Protein AF-A0A6G3WVH1-F1 (afdb_monomer)

Mean predicted aligned error: 8.0 Å

Nearest PDB structures (foldseek):
  4i0x-assembly3_E  TM=9.164E-01  e=1.179E+00  Mycobacteroides abscessus ATCC 19977
  4i0x-assembly1_A  TM=9.128E-01  e=1.333E+00  Mycobacteroides abscessus ATCC 19977
  2vrz-assembly1_B  TM=8.772E-01  e=2.052E+00  Staphylococcus aureus
  7f6j-assembly1_C  TM=8.137E-01  e=3.159E+00  Homo sapiens

Solvent-accessible surface area (backbone atoms only — not comparable to full-atom values): 5381 Å² total; per-residue (Å²): 110,68,69,58,53,51,51,51,49,52,54,51,51,53,53,52,49,54,50,20,52,51,32,36,53,51,15,56,51,46,45,54,52,43,54,51,52,51,57,53,48,54,55,56,54,74,76,54,83,51,69,71,58,47,54,53,52,53,55,51,51,55,49,46,56,50,49,48,51,52,22,48,50,28,21,39,73,32,73,72,36,94,66,82,74,78,90,65,85,78,80,83,73,84,128

pLDDT: mean 89.37, std 11.53, range [51.28, 97.88]

Foldseek 3Di:
DVVVVVVVVVVVVVVLLVLLVVLLVVLVVLLVVLVVVVVVLVVVLVPDPDPVVNVVSVVVVVVSVVSNVSSLVSCVSSVNHPPPDPPDDDPPDDD

Secondary structure (DSSP, 8-state):
-HHHHHHHHHHHHHHHHHHHHHHHHHHHHHHHHHHHHHHHHHHHHHT---HHHHHHHHHHHHHHHHHHHHHHHHHHHTT-S------SPPP----

Structure (mmCIF, N/CA/C/O backbone):
data_AF-A0A6G3WVH1-F1
#
_entry.id   AF-A0A6G3WVH1-F1
#
loop_
_atom_site.group_PDB
_atom_site.id
_atom_site.type_symbol
_atom_site.label_atom_id
_atom_site.label_alt_id
_atom_site.label_comp_id
_atom_site.label_asym_id
_atom_site.label_entity_id
_atom_site.label_seq_id
_atom_site.pdbx_PDB_ins_code
_atom_site.Cartn_x
_atom_site.Cartn_y
_atom_site.Cartn_z
_atom_site.occupancy
_atom_site.B_iso_or_equiv
_atom_site.auth_seq_id
_atom_site.auth_comp_id
_atom_site.auth_asym_id
_atom_site.auth_atom_id
_atom_site.pdbx_PDB_model_num
ATOM 1 N N . VAL A 1 1 ? 25.581 7.978 -36.751 1.00 65.75 1 VAL A N 1
ATOM 2 C CA . VAL A 1 1 ? 24.581 8.664 -35.893 1.00 65.75 1 VAL A CA 1
ATOM 3 C C . VAL A 1 1 ? 23.358 7.804 -35.569 1.00 65.75 1 VAL A C 1
ATOM 5 O O . VAL A 1 1 ? 23.092 7.633 -34.391 1.00 65.75 1 VAL A O 1
ATOM 8 N N . HIS A 1 2 ? 22.668 7.179 -36.535 1.00 76.44 2 HIS A N 1
ATOM 9 C CA . HIS A 1 2 ? 21.497 6.325 -36.238 1.00 76.44 2 HIS A CA 1
ATOM 10 C C . HIS A 1 2 ? 21.794 5.098 -35.360 1.00 76.44 2 HIS A C 1
ATOM 12 O O . HIS A 1 2 ? 21.033 4.816 -34.445 1.00 76.44 2 HIS A O 1
ATOM 18 N N . HIS A 1 3 ? 22.917 4.406 -35.578 1.00 83.56 3 HIS A N 1
ATOM 19 C CA . HIS A 1 3 ? 23.284 3.248 -34.753 1.00 83.56 3 HIS A CA 1
ATOM 20 C C . HIS A 1 3 ? 23.511 3.628 -33.279 1.00 83.56 3 HIS A C 1
ATOM 22 O O . HIS A 1 3 ? 23.137 2.881 -32.377 1.00 83.56 3 HIS A O 1
ATOM 28 N N . GLU A 1 4 ? 24.069 4.815 -33.039 1.00 89.94 4 GLU A N 1
ATOM 29 C CA . GLU A 1 4 ? 24.308 5.322 -31.690 1.00 89.94 4 GLU A CA 1
ATOM 30 C C . GLU A 1 4 ? 22.999 5.743 -31.013 1.00 89.94 4 GLU A C 1
ATOM 32 O O . GLU A 1 4 ? 22.777 5.419 -29.851 1.00 89.94 4 GLU A O 1
ATOM 37 N N . ALA A 1 5 ? 22.080 6.362 -31.765 1.00 88.50 5 ALA A N 1
ATOM 38 C CA . ALA A 1 5 ? 20.732 6.661 -31.285 1.00 88.50 5 ALA A CA 1
ATOM 39 C C . ALA A 1 5 ? 19.953 5.385 -30.910 1.00 88.50 5 ALA A C 1
ATOM 41 O O . ALA A 1 5 ? 19.310 5.349 -29.865 1.00 88.50 5 ALA A O 1
ATOM 42 N N . VAL A 1 6 ? 20.058 4.316 -31.710 1.00 90.56 6 VAL A N 1
ATOM 43 C CA . VAL A 1 6 ? 19.441 3.010 -31.410 1.00 90.56 6 VAL A CA 1
ATOM 44 C C . VAL A 1 6 ? 20.073 2.364 -30.175 1.00 90.56 6 VAL A C 1
ATOM 46 O O . VAL A 1 6 ? 19.356 1.858 -29.316 1.00 90.56 6 VA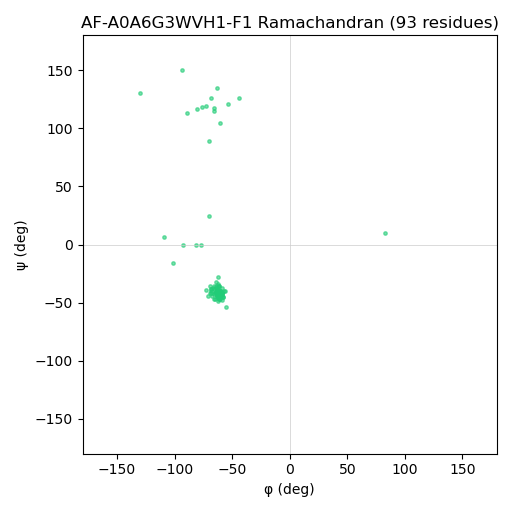L A O 1
ATOM 49 N N . ARG A 1 7 ? 21.404 2.414 -30.042 1.00 92.00 7 ARG A N 1
ATOM 50 C CA . ARG A 1 7 ? 22.121 1.881 -28.873 1.00 92.00 7 ARG A CA 1
ATOM 51 C C . ARG A 1 7 ? 21.701 2.595 -27.585 1.00 92.00 7 ARG A C 1
ATOM 53 O O . ARG A 1 7 ? 21.415 1.935 -26.591 1.00 92.00 7 ARG A O 1
ATOM 60 N N . LEU A 1 8 ? 21.633 3.926 -27.616 1.00 91.75 8 LEU A N 1
ATOM 61 C CA . LEU A 1 8 ? 21.178 4.747 -26.491 1.00 91.75 8 LEU A CA 1
ATOM 62 C C . LEU A 1 8 ? 19.712 4.468 -26.142 1.00 91.75 8 LEU A C 1
ATOM 64 O O . LEU A 1 8 ? 19.388 4.297 -24.970 1.00 91.75 8 LEU A O 1
ATOM 68 N N . ALA A 1 9 ? 18.836 4.361 -27.145 1.00 88.06 9 ALA A N 1
ATOM 69 C CA . ALA A 1 9 ? 17.434 4.009 -26.935 1.00 88.06 9 ALA A CA 1
ATOM 70 C C . ALA A 1 9 ? 17.278 2.618 -26.298 1.00 88.06 9 ALA A C 1
ATOM 72 O O . ALA A 1 9 ? 16.483 2.460 -25.376 1.00 88.06 9 ALA A O 1
ATOM 73 N N . ALA A 1 10 ? 18.070 1.630 -26.726 1.00 89.75 10 ALA A N 1
ATOM 74 C CA . ALA A 1 10 ? 18.072 0.293 -26.135 1.00 89.75 10 ALA A CA 1
ATOM 75 C C . ALA A 1 10 ? 18.554 0.302 -24.673 1.00 89.75 10 ALA A C 1
ATOM 77 O O . ALA A 1 10 ? 17.949 -0.342 -23.819 1.00 89.75 10 ALA A O 1
ATOM 78 N N . GLN A 1 11 ? 19.602 1.071 -24.358 1.00 90.69 11 GLN A N 1
ATOM 79 C CA . GLN A 1 11 ? 20.074 1.237 -22.978 1.00 90.69 11 GLN A CA 1
ATOM 80 C C . GLN A 1 11 ? 19.018 1.907 -22.093 1.00 90.69 11 GLN A C 1
ATOM 82 O O . GLN A 1 11 ? 18.769 1.453 -20.980 1.00 90.69 11 GLN A O 1
ATOM 87 N N . GLN A 1 12 ? 18.359 2.947 -22.604 1.00 90.38 12 GLN A N 1
ATOM 88 C CA . GLN A 1 12 ? 17.280 3.630 -21.900 1.00 90.38 12 GLN A CA 1
ATOM 89 C C . GLN A 1 12 ? 16.087 2.692 -21.666 1.00 90.38 12 GLN A C 1
ATOM 91 O O . GLN A 1 12 ? 15.554 2.654 -20.560 1.00 90.38 12 GLN A O 1
ATOM 96 N N . ALA A 1 13 ? 15.698 1.896 -22.667 1.00 89.88 13 ALA A N 1
ATOM 97 C CA . ALA A 1 13 ? 14.628 0.908 -22.538 1.00 89.88 13 ALA A CA 1
ATOM 98 C C . ALA A 1 13 ? 14.924 -0.122 -21.436 1.00 89.88 13 ALA A C 1
ATOM 100 O O . ALA A 1 13 ? 14.049 -0.404 -20.622 1.00 89.88 13 ALA A O 1
ATOM 101 N N . HIS A 1 14 ? 16.165 -0.608 -21.353 1.00 91.88 14 HIS A N 1
ATOM 102 C CA . HIS A 1 14 ? 16.575 -1.541 -20.304 1.00 91.88 14 HIS A CA 1
ATOM 103 C C . HIS A 1 14 ? 16.460 -0.935 -18.895 1.00 91.88 14 HIS A C 1
ATOM 105 O O . HIS A 1 14 ? 15.976 -1.586 -17.973 1.00 91.88 14 HIS A O 1
ATOM 111 N N . VAL A 1 15 ? 16.841 0.334 -18.721 1.00 93.19 15 VAL A N 1
ATOM 112 C CA . VAL A 1 15 ? 16.687 1.033 -17.432 1.00 93.19 15 VAL A CA 1
ATOM 113 C C . VAL A 1 15 ? 15.209 1.208 -17.061 1.00 93.19 15 VAL A C 1
ATOM 115 O O . VAL A 1 15 ? 14.841 1.022 -15.900 1.00 93.19 15 VAL A O 1
ATOM 118 N N . HIS A 1 16 ? 14.346 1.537 -18.029 1.00 90.69 16 HIS A N 1
ATOM 119 C CA . HIS A 1 16 ? 12.897 1.631 -17.797 1.00 90.69 16 HIS A CA 1
ATOM 120 C C . HIS A 1 16 ? 12.283 0.288 -17.402 1.00 90.69 16 HIS A C 1
ATOM 122 O O .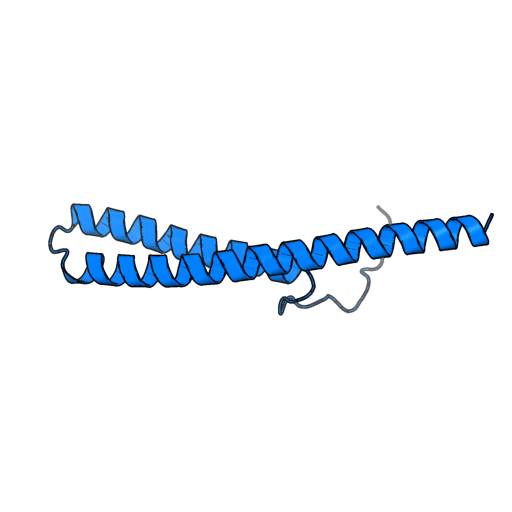 HIS A 1 16 ? 11.434 0.253 -16.514 1.00 90.69 16 HIS A O 1
ATOM 128 N N . GLU A 1 17 ? 12.732 -0.808 -18.009 1.00 92.25 17 GLU A N 1
ATOM 129 C CA . GLU A 1 17 ? 12.301 -2.164 -17.659 1.00 92.25 17 GLU A CA 1
ATOM 130 C C . GLU A 1 17 ? 12.677 -2.515 -16.213 1.00 92.25 17 GLU A C 1
ATOM 132 O O . GLU A 1 17 ? 11.816 -2.902 -15.422 1.00 92.25 17 GLU A O 1
ATOM 137 N N . GLN A 1 18 ? 13.930 -2.268 -15.820 1.00 95.12 18 GLN A N 1
ATOM 138 C CA . GLN A 1 18 ? 14.382 -2.482 -14.441 1.00 95.12 18 GLN A CA 1
ATOM 139 C C . GLN A 1 18 ? 13.576 -1.643 -13.440 1.00 95.12 18 GLN A C 1
ATOM 141 O O . GLN A 1 18 ? 13.161 -2.137 -12.387 1.00 95.12 18 GLN A O 1
ATOM 146 N N . LEU A 1 19 ? 13.304 -0.374 -13.760 1.00 95.19 19 LEU A N 1
ATOM 147 C CA . LEU A 1 19 ? 12.462 0.475 -12.920 1.00 95.19 19 LEU A CA 1
ATOM 148 C C . LEU A 1 19 ? 11.041 -0.098 -12.802 1.00 95.19 19 LEU A C 1
ATOM 150 O O . LEU A 1 19 ? 10.521 -0.195 -11.689 1.00 95.19 19 LEU A O 1
ATOM 154 N N . ALA A 1 20 ? 10.434 -0.527 -13.908 1.00 93.62 20 ALA A N 1
ATOM 155 C CA . ALA A 1 20 ? 9.105 -1.131 -13.909 1.00 93.62 20 ALA A CA 1
ATOM 156 C C . ALA A 1 20 ? 9.040 -2.371 -13.000 1.00 93.62 20 ALA A C 1
ATOM 158 O O . ALA A 1 20 ? 8.137 -2.482 -12.165 1.00 93.62 20 ALA A O 1
ATOM 159 N N . GLU A 1 21 ? 10.036 -3.254 -13.069 1.00 95.62 21 GLU A N 1
ATOM 160 C CA . GLU A 1 21 ? 10.136 -4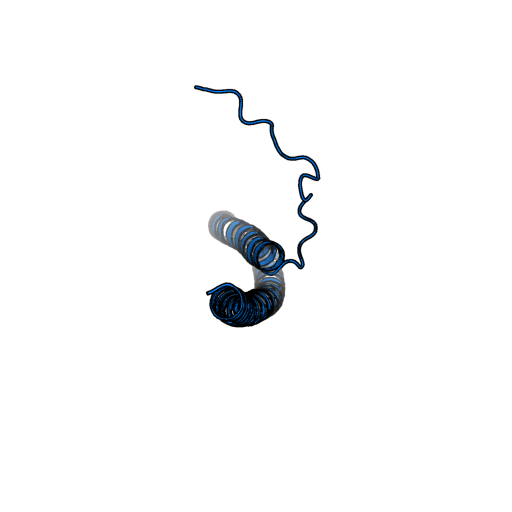.421 -12.187 1.00 95.62 21 GLU A CA 1
ATOM 161 C C . GLU A 1 21 ? 10.238 -4.031 -10.707 1.00 95.62 21 GLU A C 1
ATOM 163 O O . GLU A 1 21 ? 9.551 -4.607 -9.853 1.00 95.62 21 GLU A O 1
ATOM 168 N N . THR A 1 22 ? 11.054 -3.023 -10.379 1.00 97.25 22 THR A N 1
ATOM 169 C CA . THR A 1 22 ? 11.177 -2.557 -8.990 1.00 97.25 22 THR A CA 1
ATOM 170 C C . THR A 1 22 ? 9.864 -1.983 -8.462 1.00 97.25 22 THR A C 1
ATOM 172 O O . THR A 1 22 ? 9.485 -2.302 -7.331 1.00 97.25 22 THR A O 1
ATOM 175 N N . LEU A 1 23 ? 9.131 -1.214 -9.276 1.00 97.12 23 LEU A N 1
ATOM 176 C CA . LEU A 1 23 ? 7.820 -0.664 -8.922 1.00 97.12 23 LEU A CA 1
ATOM 177 C C . LEU A 1 23 ? 6.819 -1.781 -8.619 1.00 97.12 23 LEU A C 1
ATOM 179 O O . LEU A 1 23 ? 6.152 -1.744 -7.584 1.00 97.12 23 LEU A O 1
ATOM 183 N N . VAL A 1 24 ? 6.777 -2.823 -9.451 1.00 96.19 24 VAL A N 1
ATOM 184 C CA . VAL A 1 24 ? 5.925 -4.005 -9.232 1.00 96.19 24 VAL A CA 1
ATOM 185 C C . VAL A 1 24 ? 6.320 -4.746 -7.958 1.00 96.19 24 VAL A C 1
ATOM 187 O O . VAL A 1 24 ? 5.457 -5.169 -7.182 1.00 96.19 24 VAL A O 1
ATOM 190 N N . GLY A 1 25 ? 7.620 -4.894 -7.707 1.00 96.50 25 GLY A N 1
ATOM 191 C CA . GLY A 1 25 ? 8.136 -5.515 -6.491 1.00 96.50 25 GLY A CA 1
ATOM 192 C C . GLY A 1 25 ? 7.727 -4.754 -5.228 1.00 96.50 25 GLY A C 1
ATOM 193 O O . GLY A 1 25 ? 7.247 -5.366 -4.269 1.00 96.50 25 GLY A O 1
ATOM 194 N N . VAL A 1 26 ? 7.880 -3.426 -5.228 1.00 97.69 26 VAL A N 1
ATOM 195 C CA . VAL A 1 26 ? 7.448 -2.549 -4.126 1.00 97.69 26 VAL A CA 1
ATOM 196 C C . VAL A 1 26 ? 5.941 -2.643 -3.938 1.00 97.69 26 VAL A C 1
ATOM 198 O O . VAL A 1 26 ? 5.497 -2.865 -2.813 1.00 97.69 26 VAL A O 1
ATOM 201 N N . ALA A 1 27 ? 5.173 -2.573 -5.022 1.00 96.75 27 ALA A N 1
ATOM 202 C CA . ALA A 1 27 ? 3.728 -2.698 -4.983 1.00 96.75 27 ALA A CA 1
ATOM 203 C C . ALA A 1 27 ? 3.294 -4.008 -4.311 1.00 96.75 27 ALA A C 1
ATOM 205 O O . ALA A 1 27 ? 2.581 -4.000 -3.315 1.00 96.75 27 ALA A O 1
ATOM 206 N N . ARG A 1 28 ? 3.794 -5.158 -4.771 1.00 96.44 28 ARG A N 1
ATOM 207 C CA . ARG A 1 28 ? 3.418 -6.465 -4.204 1.00 96.44 28 ARG A CA 1
ATOM 208 C C . ARG A 1 28 ? 3.793 -6.603 -2.728 1.00 96.44 28 ARG A C 1
ATOM 210 O O . ARG A 1 28 ? 3.059 -7.239 -1.973 1.00 96.44 28 ARG A O 1
ATOM 217 N N . ARG A 1 29 ? 4.923 -6.028 -2.300 1.00 97.69 29 ARG A N 1
ATOM 218 C CA . ARG A 1 29 ? 5.295 -5.980 -0.875 1.00 97.69 29 ARG A CA 1
ATOM 219 C C . ARG A 1 29 ? 4.344 -5.085 -0.080 1.00 97.69 29 ARG A C 1
ATOM 221 O O . ARG A 1 29 ? 3.889 -5.506 0.978 1.00 97.69 29 ARG A O 1
ATOM 228 N N . GLY A 1 30 ? 4.011 -3.911 -0.614 1.00 97.31 30 GLY A N 1
ATOM 229 C CA . GLY A 1 30 ? 3.033 -2.988 -0.039 1.00 97.31 30 GLY A CA 1
ATOM 230 C C . GLY A 1 30 ? 1.646 -3.614 0.109 1.00 97.31 30 GLY A C 1
ATOM 231 O O . GLY A 1 30 ? 1.064 -3.526 1.185 1.00 97.31 30 GLY A O 1
ATOM 232 N N . ALA A 1 31 ? 1.157 -4.333 -0.908 1.00 96.38 31 ALA A N 1
ATOM 233 C CA . ALA A 1 31 ? -0.111 -5.070 -0.856 1.00 96.38 31 ALA A CA 1
ATOM 234 C C . ALA A 1 31 ? -0.110 -6.109 0.269 1.00 96.38 31 ALA A C 1
ATOM 236 O O . ALA A 1 31 ? -1.046 -6.153 1.060 1.00 96.38 31 ALA A O 1
ATOM 237 N N . ARG A 1 32 ? 0.954 -6.919 0.371 1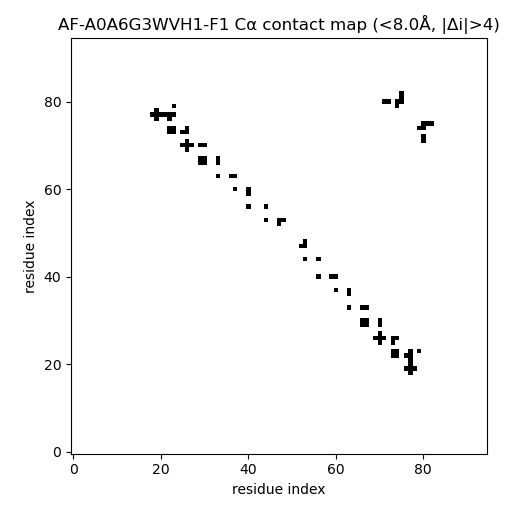.00 97.75 32 ARG A N 1
ATOM 238 C CA . ARG A 1 32 ? 1.072 -7.926 1.437 1.00 97.75 32 ARG A CA 1
ATOM 239 C C . ARG A 1 32 ? 1.078 -7.294 2.823 1.00 97.75 32 ARG A C 1
ATOM 241 O O . ARG A 1 32 ? 0.364 -7.767 3.697 1.00 97.75 32 ARG A O 1
ATOM 248 N N . LEU A 1 33 ? 1.849 -6.223 3.015 1.00 97.88 33 LEU A N 1
ATOM 249 C CA . LEU A 1 33 ? 1.878 -5.509 4.290 1.00 97.88 33 LEU A CA 1
ATOM 250 C C . LEU A 1 33 ? 0.509 -4.898 4.617 1.00 97.88 33 LEU A C 1
ATOM 252 O O . LEU A 1 33 ? 0.041 -5.030 5.739 1.00 97.88 33 LEU A O 1
ATOM 256 N N . THR A 1 34 ? -0.150 -4.284 3.632 1.00 97.56 34 THR A N 1
ATOM 257 C CA . THR A 1 34 ? -1.487 -3.692 3.796 1.00 97.56 34 THR A CA 1
ATOM 258 C C . THR A 1 34 ? -2.517 -4.742 4.187 1.00 97.56 34 THR A C 1
ATOM 260 O O . THR A 1 34 ? -3.269 -4.511 5.123 1.00 97.56 34 THR A O 1
ATOM 263 N N . ALA A 1 35 ? -2.507 -5.913 3.548 1.00 97.25 35 ALA A N 1
ATOM 264 C CA . ALA A 1 35 ? -3.413 -7.006 3.890 1.00 97.25 35 ALA A CA 1
ATOM 265 C C . ALA A 1 35 ? -3.239 -7.475 5.344 1.00 97.25 35 ALA A C 1
ATOM 267 O O . ALA A 1 35 ? -4.225 -7.691 6.043 1.00 97.25 35 ALA A O 1
ATOM 268 N N . VAL A 1 36 ? -1.992 -7.580 5.820 1.00 97.56 36 VAL A N 1
ATOM 269 C CA . VAL A 1 36 ? -1.717 -7.906 7.228 1.00 97.56 36 VAL A CA 1
ATOM 270 C C . VAL A 1 36 ? -2.209 -6.787 8.147 1.00 97.56 36 VAL A C 1
ATOM 272 O O . VAL A 1 36 ? -2.915 -7.070 9.105 1.00 97.56 36 VAL A O 1
ATOM 275 N N . MET A 1 37 ? -1.908 -5.519 7.842 1.00 95.88 37 MET A N 1
ATOM 276 C CA . MET A 1 37 ? -2.368 -4.382 8.652 1.00 95.88 37 MET A CA 1
ATOM 277 C C . MET A 1 37 ? -3.895 -4.314 8.764 1.00 95.88 37 MET A C 1
ATOM 279 O O . MET A 1 37 ? -4.394 -4.047 9.850 1.00 95.88 37 MET A O 1
ATOM 283 N N . VAL A 1 38 ? -4.627 -4.567 7.672 1.00 96.94 38 VAL A N 1
ATOM 284 C CA . VAL A 1 38 ? -6.100 -4.627 7.682 1.00 96.94 38 VAL A CA 1
ATOM 285 C C . VAL A 1 38 ? -6.582 -5.764 8.578 1.00 96.94 38 VAL A C 1
ATOM 287 O O . VAL A 1 38 ? -7.436 -5.542 9.423 1.00 96.94 38 VAL A O 1
ATOM 290 N N . SER A 1 39 ? -5.983 -6.954 8.474 1.00 96.94 39 SER A N 1
ATOM 291 C CA . SER A 1 39 ? -6.338 -8.091 9.336 1.00 96.94 39 SER A CA 1
ATOM 292 C C . SER A 1 39 ? -6.107 -7.807 10.828 1.00 96.94 39 SER A C 1
ATOM 294 O O . SER A 1 39 ? -6.910 -8.205 11.676 1.00 96.94 39 SER A O 1
ATOM 296 N N . GLU A 1 40 ? -5.012 -7.129 11.169 1.00 96.25 40 GLU A N 1
ATOM 297 C CA . GLU A 1 40 ? -4.739 -6.712 12.548 1.00 96.25 40 GLU A CA 1
ATOM 298 C C . GLU A 1 40 ? -5.719 -5.621 13.002 1.00 96.25 40 GLU A C 1
ATOM 300 O O . GLU A 1 40 ? 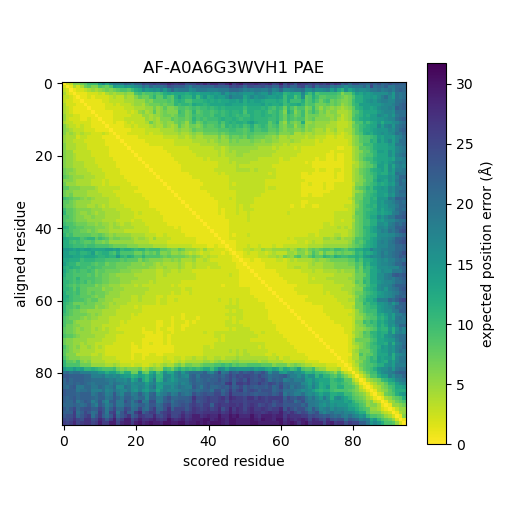-6.245 -5.681 14.114 1.00 96.25 40 GLU A O 1
ATOM 305 N N . LEU A 1 41 ? -6.022 -4.652 12.131 1.00 95.81 41 LEU A N 1
ATOM 306 C CA . LEU A 1 41 ? -6.979 -3.586 12.419 1.00 95.81 41 LEU A CA 1
ATOM 307 C C . LEU A 1 41 ? -8.385 -4.145 12.665 1.00 95.81 41 LEU A C 1
ATOM 309 O O . LEU A 1 41 ? -9.015 -3.754 13.644 1.00 95.81 41 LEU A O 1
ATOM 313 N N . ASP A 1 42 ? -8.829 -5.101 11.849 1.00 95.81 42 ASP A N 1
ATOM 314 C CA . ASP A 1 42 ? -10.095 -5.819 12.022 1.00 95.81 42 ASP A CA 1
ATOM 315 C C . ASP A 1 42 ? -10.162 -6.514 13.386 1.00 95.81 42 ASP A C 1
ATOM 317 O O . ASP A 1 42 ? -11.206 -6.531 14.039 1.00 95.81 42 ASP A O 1
ATOM 321 N N . THR A 1 43 ? -9.048 -7.100 13.830 1.00 95.94 43 THR A N 1
ATOM 322 C CA . THR A 1 43 ? -8.972 -7.776 15.130 1.00 95.94 43 THR A CA 1
ATOM 323 C C . THR A 1 43 ? -9.1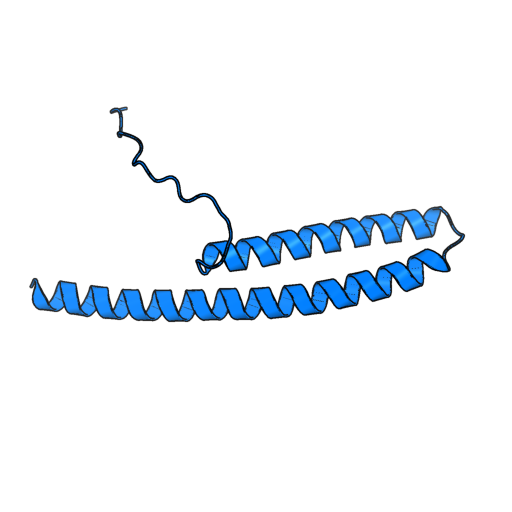41 -6.771 16.268 1.00 95.94 43 THR A C 1
ATOM 325 O O . THR A 1 43 ? -9.976 -6.980 17.144 1.00 95.94 43 THR A O 1
ATOM 328 N N . VAL A 1 44 ? -8.433 -5.639 16.216 1.00 95.38 44 VAL A N 1
ATOM 329 C CA . VAL A 1 44 ? -8.550 -4.575 17.229 1.00 95.38 44 VAL A CA 1
ATOM 330 C C . VAL A 1 44 ? -9.939 -3.928 17.218 1.00 95.38 44 VAL A C 1
ATOM 332 O O . VAL A 1 44 ? -10.474 -3.616 18.278 1.00 95.38 44 VAL A O 1
ATOM 335 N N . GLN A 1 45 ? -10.544 -3.737 16.043 1.00 94.56 45 GLN A N 1
ATOM 336 C CA . GLN A 1 45 ? -11.884 -3.160 15.906 1.00 94.56 45 GLN A CA 1
ATOM 337 C C . GLN A 1 45 ? -12.972 -4.040 16.531 1.00 94.56 45 GLN A C 1
ATOM 339 O O . GLN A 1 45 ? -13.904 -3.503 17.124 1.00 94.56 45 GLN A O 1
ATOM 344 N N . ARG A 1 46 ? -12.875 -5.373 16.427 1.00 93.62 46 ARG A N 1
ATOM 345 C CA . ARG A 1 46 ? -13.884 -6.287 17.000 1.00 93.62 46 ARG A CA 1
ATOM 346 C C . ARG A 1 46 ? -14.008 -6.169 18.516 1.00 93.62 46 ARG A C 1
ATOM 348 O O . ARG A 1 46 ? -15.118 -6.281 19.030 1.00 93.62 46 ARG A O 1
ATOM 355 N N . ASP A 1 47 ? -12.896 -5.922 19.199 1.00 91.81 47 ASP A N 1
ATOM 356 C CA . ASP A 1 47 ? -12.841 -5.849 20.663 1.00 91.81 47 ASP A CA 1
ATOM 357 C C . ASP A 1 47 ? -13.015 -4.412 21.198 1.00 91.81 47 ASP A C 1
ATOM 359 O O . ASP A 1 47 ? -13.004 -4.181 22.410 1.00 91.81 47 ASP A O 1
ATOM 363 N N . GLU A 1 48 ? -13.184 -3.422 20.313 1.00 95.38 48 GLU A N 1
ATOM 364 C CA . GLU A 1 48 ? -13.303 -2.012 20.683 1.00 95.38 48 GLU A CA 1
ATOM 365 C C . GLU A 1 48 ? -14.758 -1.599 20.956 1.00 95.38 48 GLU A C 1
ATOM 367 O O . GLU A 1 48 ? -15.581 -1.505 20.046 1.00 95.38 48 GLU A O 1
ATOM 372 N N . ALA A 1 49 ? -15.057 -1.260 22.213 1.00 93.56 49 ALA A N 1
ATOM 373 C CA . ALA A 1 49 ? -16.367 -0.752 22.631 1.00 93.56 49 ALA A CA 1
ATOM 374 C C . ALA A 1 49 ? -16.407 0.777 22.820 1.00 93.56 49 ALA A C 1
ATOM 376 O O . ALA A 1 49 ? -17.495 1.353 22.891 1.00 93.56 49 ALA A O 1
ATOM 377 N N . ASP A 1 50 ? -15.251 1.449 22.916 1.00 97.38 50 ASP A N 1
ATOM 378 C CA . ASP A 1 50 ? -15.200 2.902 23.096 1.00 97.38 50 ASP A CA 1
ATOM 379 C C . ASP A 1 50 ? -15.407 3.623 21.746 1.00 97.38 50 ASP A C 1
ATOM 381 O O . ASP A 1 50 ? -14.557 3.525 20.850 1.00 97.38 50 ASP A O 1
ATOM 385 N N . PRO A 1 51 ? -16.492 4.406 21.579 1.00 94.50 51 PRO A N 1
ATOM 386 C CA . PRO A 1 51 ? -16.777 5.110 20.329 1.00 94.50 51 PRO A CA 1
ATOM 387 C C . PRO A 1 51 ? -15.699 6.135 19.945 1.00 94.50 51 PRO A C 1
ATOM 389 O O . PRO A 1 51 ? -15.503 6.409 18.756 1.00 94.50 51 PRO A O 1
ATOM 392 N N . VAL A 1 52 ? -14.977 6.705 20.914 1.00 95.88 52 VAL A N 1
ATOM 393 C CA . VAL A 1 52 ? -13.889 7.654 20.644 1.00 95.88 52 VAL A CA 1
ATOM 394 C C . VAL A 1 52 ? -12.688 6.926 20.044 1.00 95.88 52 VAL A C 1
ATOM 396 O O . VAL A 1 52 ? -12.122 7.387 19.048 1.00 95.88 52 VAL A O 1
ATOM 399 N N . ARG A 1 53 ? -12.321 5.765 20.596 1.00 94.50 53 ARG A N 1
ATOM 400 C CA . ARG A 1 53 ? -11.238 4.930 20.054 1.00 94.50 53 ARG A CA 1
ATOM 401 C C . ARG A 1 53 ? -11.613 4.327 18.704 1.00 94.50 53 ARG A C 1
ATOM 403 O O . ARG A 1 53 ? -10.802 4.387 17.780 1.00 94.50 53 ARG A O 1
ATOM 410 N N . MET A 1 54 ? -12.859 3.886 18.538 1.00 96.19 54 MET A N 1
ATOM 411 C CA . MET A 1 54 ? -13.382 3.385 17.264 1.00 96.19 54 MET A CA 1
ATOM 412 C C . MET A 1 54 ? -13.247 4.419 16.133 1.00 96.19 54 MET A C 1
ATOM 414 O O . MET A 1 54 ? -12.844 4.083 15.020 1.00 96.19 54 MET A O 1
ATOM 418 N N . LYS A 1 55 ? -13.488 5.708 16.411 1.00 95.31 55 LYS A N 1
ATOM 419 C CA . LYS A 1 55 ? -13.277 6.786 15.427 1.00 95.31 55 LYS A CA 1
ATOM 420 C C . LYS A 1 55 ? -11.826 6.856 14.935 1.00 95.31 55 LYS A C 1
ATOM 422 O O . LYS A 1 55 ? -11.589 7.105 13.753 1.00 95.31 55 LYS A O 1
ATOM 427 N N . THR A 1 56 ? -10.860 6.623 15.822 1.00 95.06 56 THR A N 1
ATOM 428 C CA . THR A 1 56 ? -9.438 6.558 15.458 1.00 95.06 56 THR A CA 1
ATOM 429 C C . THR A 1 56 ? -9.143 5.328 14.600 1.00 95.06 56 THR A C 1
ATOM 431 O O . THR A 1 56 ? -8.452 5.452 13.591 1.00 95.06 56 THR A O 1
ATOM 434 N N . LEU A 1 57 ? -9.712 4.164 14.932 1.00 95.81 57 LEU A N 1
ATOM 435 C CA . LEU A 1 57 ? -9.559 2.944 14.127 1.00 95.81 57 LEU A CA 1
ATOM 436 C C . LEU A 1 57 ? -10.145 3.113 12.719 1.00 95.81 57 LEU A C 1
ATOM 438 O O . LEU A 1 57 ? -9.511 2.715 11.746 1.00 95.81 57 LEU A O 1
ATOM 442 N N . PHE A 1 58 ? -11.290 3.785 12.578 1.00 93.88 58 PHE A N 1
ATOM 443 C CA . PHE A 1 58 ? -11.826 4.127 11.259 1.00 93.88 58 PHE A CA 1
ATOM 444 C C . PHE A 1 58 ? -10.894 5.044 10.465 1.00 93.88 58 PHE A C 1
ATOM 446 O O . PHE A 1 58 ? -10.753 4.871 9.256 1.00 93.88 58 PHE A O 1
ATOM 453 N N . ALA A 1 59 ? -10.225 6.006 11.105 1.00 95.12 59 ALA A N 1
ATOM 454 C CA . ALA A 1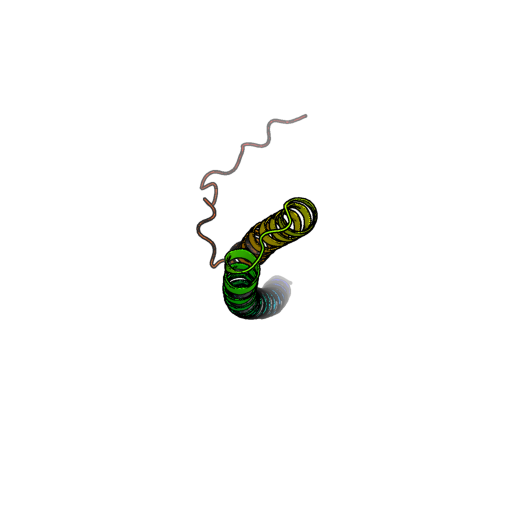 59 ? -9.246 6.840 10.411 1.00 95.12 59 ALA A CA 1
ATOM 455 C C . ALA A 1 59 ? -8.049 6.017 9.892 1.00 95.12 59 ALA A C 1
ATOM 457 O O . ALA A 1 59 ? -7.553 6.295 8.799 1.00 95.12 59 ALA A O 1
ATOM 458 N N . LEU A 1 60 ? -7.618 4.987 10.631 1.00 96.31 60 LEU A N 1
ATOM 459 C CA . LEU A 1 60 ? -6.575 4.053 10.189 1.00 96.31 60 LEU A CA 1
ATOM 460 C C . LEU A 1 60 ? -7.039 3.178 9.018 1.00 96.31 60 LEU A C 1
ATOM 462 O O . LEU A 1 60 ? -6.276 2.980 8.074 1.00 96.31 60 LEU A O 1
ATOM 466 N N . ASP A 1 61 ? -8.294 2.736 9.020 1.00 95.25 61 ASP A N 1
ATOM 467 C CA . ASP A 1 61 ? -8.871 1.949 7.925 1.00 95.25 61 ASP A CA 1
ATOM 468 C C . ASP A 1 61 ? -8.860 2.729 6.596 1.00 95.25 61 ASP A C 1
ATOM 470 O O . ASP A 1 61 ? -8.437 2.243 5.544 1.00 95.25 61 ASP A O 1
ATOM 474 N N . HIS A 1 62 ? -9.166 4.028 6.655 1.00 95.12 62 HIS A N 1
ATOM 475 C CA . HIS A 1 62 ? -9.048 4.905 5.487 1.00 95.12 62 HIS A CA 1
ATOM 476 C C . HIS A 1 62 ? -7.605 5.011 4.972 1.00 95.12 62 HIS A C 1
ATOM 478 O O . HIS A 1 62 ? -7.386 5.149 3.763 1.00 95.12 62 HIS A O 1
ATOM 484 N N . LEU A 1 63 ? 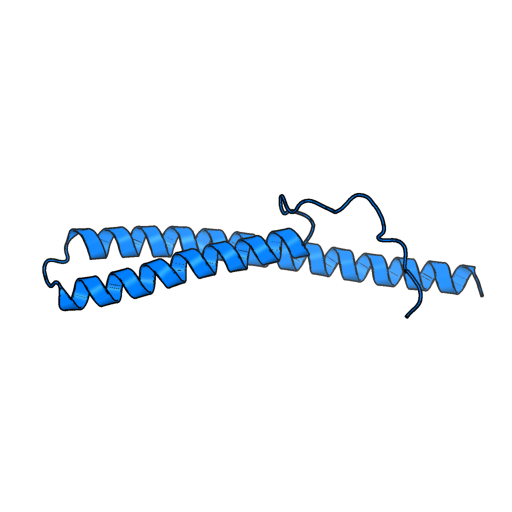-6.605 4.957 5.857 1.00 96.88 63 LEU A N 1
ATOM 485 C CA . LEU A 1 63 ? -5.202 4.919 5.443 1.00 96.88 63 LEU A CA 1
ATOM 486 C C . LEU A 1 63 ? -4.851 3.584 4.779 1.00 96.88 63 LEU A C 1
ATOM 488 O O . LEU A 1 63 ? -4.110 3.600 3.795 1.00 96.88 63 LEU A O 1
ATOM 492 N N . ALA A 1 64 ? -5.422 2.466 5.232 1.00 95.69 64 ALA A N 1
ATOM 493 C CA . ALA A 1 64 ? -5.247 1.167 4.588 1.00 95.69 64 ALA A CA 1
ATOM 494 C C . ALA A 1 64 ? -5.797 1.168 3.150 1.00 95.69 64 ALA A C 1
ATOM 496 O O . ALA A 1 64 ? -5.075 0.805 2.219 1.00 95.69 64 ALA A O 1
ATOM 497 N N . ILE A 1 65 ? -6.996 1.721 2.931 1.00 95.88 65 ILE A N 1
ATOM 498 C CA . ILE A 1 65 ? -7.570 1.907 1.583 1.00 95.88 65 ILE A CA 1
ATOM 499 C C . ILE A 1 65 ? -6.659 2.789 0.710 1.00 95.88 65 ILE A C 1
ATOM 501 O O . ILE A 1 65 ? -6.447 2.526 -0.479 1.00 95.88 65 ILE A O 1
ATOM 505 N N . ARG A 1 66 ? -6.078 3.857 1.273 1.00 97.25 66 ARG A N 1
ATOM 506 C CA . ARG A 1 66 ? -5.112 4.703 0.545 1.00 97.25 66 ARG A CA 1
ATOM 507 C C . ARG A 1 66 ? -3.822 3.953 0.212 1.00 97.25 66 ARG A C 1
ATOM 509 O O . ARG A 1 66 ? -3.265 4.190 -0.861 1.00 97.25 66 ARG A O 1
ATOM 516 N N . MET A 1 67 ? -3.361 3.064 1.085 1.00 97.62 67 MET A N 1
ATOM 517 C CA . MET A 1 67 ? -2.178 2.236 0.855 1.00 97.62 67 MET A CA 1
ATOM 518 C C . MET A 1 67 ? -2.422 1.199 -0.248 1.00 97.62 67 MET A C 1
ATOM 520 O O . MET A 1 67 ? -1.568 0.998 -1.115 1.00 97.62 67 MET A O 1
ATOM 524 N N . GLU A 1 68 ? -3.618 0.616 -0.296 1.00 95.69 68 GLU A N 1
ATOM 525 C CA . GLU A 1 68 ? -4.037 -0.257 -1.393 1.00 95.69 68 GLU A CA 1
ATOM 526 C C . GLU A 1 68 ? -4.045 0.503 -2.729 1.00 95.69 68 GLU A C 1
ATOM 528 O O . GLU A 1 68 ? -3.471 0.049 -3.721 1.00 95.69 68 GLU A O 1
ATOM 533 N N . ARG A 1 69 ? -4.600 1.722 -2.755 1.00 96.25 69 ARG A N 1
ATOM 534 C CA . ARG A 1 69 ? -4.562 2.585 -3.950 1.00 96.25 69 ARG A CA 1
ATOM 535 C C . ARG A 1 69 ? -3.141 2.962 -4.363 1.00 96.25 69 ARG A C 1
ATOM 537 O O . ARG A 1 69 ? -2.834 2.923 -5.549 1.00 96.25 69 ARG A O 1
ATOM 544 N N . ASN A 1 70 ? -2.269 3.321 -3.422 1.00 95.94 70 ASN A N 1
ATOM 545 C CA . ASN A 1 70 ? -0.874 3.642 -3.733 1.00 95.94 70 ASN A CA 1
ATOM 546 C C . ASN A 1 70 ? -0.145 2.424 -4.317 1.00 95.94 70 ASN A C 1
ATOM 548 O O . ASN A 1 70 ? 0.523 2.542 -5.340 1.00 95.94 70 ASN A O 1
ATOM 552 N N . THR A 1 71 ? -0.363 1.247 -3.738 1.00 96.25 71 THR A N 1
ATOM 553 C CA . THR A 1 71 ? 0.145 -0.016 -4.272 1.00 96.25 71 THR A CA 1
ATOM 554 C C . THR A 1 71 ? -0.355 -0.274 -5.698 1.00 96.25 71 THR A C 1
ATOM 556 O O . THR A 1 71 ? 0.436 -0.597 -6.583 1.00 96.25 71 THR A O 1
ATOM 559 N N . ASN A 1 72 ? -1.645 -0.057 -5.960 1.00 94.75 72 ASN A N 1
ATOM 560 C CA . ASN A 1 72 ? -2.212 -0.170 -7.303 1.00 94.75 72 ASN A CA 1
ATOM 561 C C . ASN A 1 72 ? -1.617 0.850 -8.286 1.00 94.75 72 ASN A C 1
ATOM 563 O O . ASN A 1 72 ? -1.329 0.492 -9.426 1.00 94.75 72 ASN A O 1
ATOM 567 N N . ASN A 1 73 ? -1.357 2.088 -7.858 1.00 94.69 73 ASN A N 1
ATOM 568 C CA . ASN A 1 73 ? -0.680 3.083 -8.695 1.00 94.69 73 ASN A CA 1
ATOM 569 C C . ASN A 1 73 ? 0.719 2.609 -9.106 1.00 94.69 73 ASN A C 1
ATOM 571 O O . ASN A 1 73 ? 1.107 2.787 -10.256 1.00 94.69 73 ASN A O 1
ATOM 575 N N . LEU A 1 74 ? 1.462 1.970 -8.199 1.00 95.38 74 LEU A N 1
ATOM 576 C CA . LEU A 1 74 ? 2.778 1.409 -8.512 1.00 95.38 74 LEU A CA 1
ATOM 577 C C . LEU A 1 74 ? 2.687 0.240 -9.506 1.00 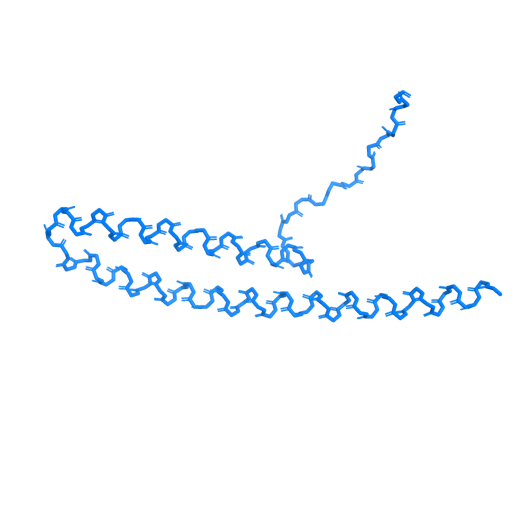95.38 74 LEU A C 1
ATOM 579 O O . LEU A 1 74 ? 3.524 0.146 -10.399 1.00 95.38 74 LEU A O 1
ATOM 583 N N . LEU A 1 75 ? 1.656 -0.610 -9.411 1.00 93.75 75 LEU A N 1
ATOM 584 C CA . LEU A 1 75 ? 1.404 -1.649 -10.419 1.00 93.75 75 LEU A CA 1
ATOM 585 C C . LEU A 1 75 ? 1.094 -1.045 -11.790 1.00 93.75 75 LEU A C 1
ATOM 587 O O . LEU A 1 75 ? 1.628 -1.513 -12.792 1.00 93.75 75 LEU A O 1
ATOM 591 N N . VAL A 1 76 ? 0.262 -0.000 -11.841 1.00 93.06 76 VAL A N 1
ATOM 592 C CA . VAL A 1 76 ? -0.052 0.726 -13.082 1.00 93.06 76 VAL A CA 1
ATOM 593 C C . VAL A 1 76 ? 1.210 1.344 -13.686 1.00 93.06 76 VAL A C 1
ATOM 595 O O . VAL A 1 76 ? 1.454 1.158 -14.874 1.00 93.06 76 VAL A O 1
ATOM 598 N N . LEU A 1 77 ? 2.034 2.024 -12.881 1.00 92.19 77 LEU A N 1
ATOM 599 C CA . LEU A 1 77 ? 3.293 2.629 -13.337 1.00 92.19 77 LEU A CA 1
ATOM 600 C C . LEU A 1 77 ? 4.309 1.585 -13.818 1.00 92.19 77 LEU A C 1
ATOM 602 O O . LEU A 1 77 ? 5.060 1.855 -14.746 1.00 92.19 77 LEU A O 1
ATOM 606 N N . GLY A 1 78 ? 4.309 0.391 -13.222 1.00 90.62 78 GLY A N 1
ATOM 607 C CA . GLY A 1 78 ? 5.113 -0.739 -13.683 1.00 90.62 78 GLY A CA 1
ATOM 608 C C . GLY A 1 78 ? 4.556 -1.456 -14.919 1.00 90.62 78 GLY A C 1
ATOM 609 O O . GLY A 1 78 ? 5.160 -2.426 -15.360 1.00 90.62 78 GLY A O 1
ATOM 610 N N . GLY A 1 79 ? 3.410 -1.034 -15.467 1.00 86.75 79 GLY A N 1
ATOM 611 C CA . GLY A 1 79 ? 2.782 -1.660 -16.637 1.00 86.75 79 GLY A CA 1
ATOM 612 C C . GLY A 1 79 ? 1.919 -2.895 -16.340 1.00 86.75 79 GLY A C 1
ATOM 613 O O . GLY A 1 79 ? 1.488 -3.570 -17.267 1.00 86.75 79 GLY A O 1
ATOM 614 N N . TYR A 1 80 ? 1.630 -3.189 -15.068 1.00 80.56 80 TYR A N 1
ATOM 615 C CA . TYR A 1 80 ? 0.865 -4.367 -14.617 1.00 80.56 80 TYR A CA 1
ATOM 616 C C . TYR A 1 80 ? -0.539 -4.036 -14.087 1.00 80.56 80 TYR A C 1
ATOM 618 O O . TYR A 1 80 ? -1.216 -4.899 -13.529 1.00 80.56 80 TYR A O 1
ATOM 626 N N . GLY A 1 81 ? -0.984 -2.786 -14.201 1.00 64.38 81 GLY A N 1
ATOM 627 C CA . GLY A 1 81 ? -2.298 -2.366 -13.722 1.00 64.38 81 GLY A CA 1
ATOM 628 C C . GLY A 1 81 ? -3.381 -2.426 -14.798 1.00 64.38 81 GLY A C 1
ATOM 629 O O . GLY A 1 81 ? -3.128 -2.140 -15.963 1.00 64.38 81 GLY A O 1
ATOM 630 N N . ASN A 1 82 ? -4.626 -2.676 -14.384 1.00 58.34 82 ASN A N 1
ATOM 631 C CA . ASN A 1 82 ? -5.829 -2.643 -15.235 1.00 58.34 82 ASN A CA 1
ATOM 632 C C . ASN A 1 82 ? -6.226 -1.216 -15.684 1.00 58.34 82 ASN A C 1
ATOM 634 O O . ASN A 1 82 ? -7.403 -0.932 -15.924 1.00 58.34 82 ASN A O 1
ATOM 638 N N . ALA A 1 83 ? -5.277 -0.278 -15.732 1.00 57.28 83 ALA A N 1
ATOM 639 C CA . ALA A 1 83 ? -5.548 1.073 -16.188 1.00 57.28 83 ALA A CA 1
ATOM 640 C C . ALA A 1 83 ? -5.857 1.028 -17.686 1.00 57.28 83 ALA A C 1
ATOM 642 O O . ALA A 1 83 ? -5.084 0.497 -18.481 1.00 57.28 83 ALA A O 1
ATOM 643 N N . ARG A 1 84 ? -7.007 1.587 -18.075 1.00 58.50 84 ARG A N 1
ATOM 644 C CA . ARG A 1 84 ? -7.380 1.722 -19.484 1.00 58.50 84 ARG A CA 1
ATOM 645 C C . ARG A 1 84 ? -6.330 2.578 -20.189 1.00 58.50 84 ARG A C 1
ATOM 647 O O . ARG A 1 84 ? -6.319 3.795 -20.021 1.00 58.50 84 ARG A O 1
ATOM 654 N N . VAL A 1 85 ? -5.465 1.943 -20.977 1.00 59.91 85 VAL A N 1
ATOM 655 C CA . VAL A 1 85 ? -4.602 2.645 -21.927 1.00 59.91 85 VAL A CA 1
ATOM 656 C C . VAL A 1 85 ? -5.529 3.264 -22.963 1.00 59.91 85 VAL A C 1
ATOM 658 O O . VAL A 1 85 ? -6.294 2.563 -23.627 1.00 59.91 85 VAL A O 1
ATOM 661 N N . ARG A 1 86 ? -5.528 4.595 -23.058 1.00 66.56 86 ARG A N 1
ATOM 662 C CA . ARG A 1 86 ? -6.285 5.281 -24.102 1.00 66.56 86 ARG A CA 1
ATOM 663 C C . ARG A 1 86 ? -5.644 4.914 -25.440 1.00 66.56 86 ARG A C 1
ATOM 665 O O . ARG A 1 86 ? -4.488 5.233 -25.668 1.00 66.56 86 ARG A O 1
ATOM 672 N N . SER A 1 87 ? -6.386 4.204 -26.284 1.00 68.88 87 SER A N 1
ATOM 673 C CA . SER A 1 87 ? -5.884 3.596 -27.524 1.00 68.88 87 SER A CA 1
ATOM 674 C C . SER A 1 87 ? -5.788 4.561 -28.708 1.00 68.88 87 SER A C 1
ATOM 676 O O . SER A 1 87 ? -5.421 4.142 -29.799 1.00 68.88 87 SER A O 1
ATOM 678 N N . ALA A 1 88 ? -6.167 5.825 -28.521 1.00 76.19 88 ALA A N 1
ATOM 679 C CA . ALA A 1 88 ? -6.164 6.830 -29.570 1.00 76.19 88 ALA A CA 1
ATOM 680 C C . ALA A 1 88 ? -5.444 8.088 -29.083 1.00 76.19 88 ALA A C 1
ATOM 682 O O . ALA A 1 88 ? -5.756 8.612 -28.006 1.00 76.19 88 ALA A O 1
ATOM 683 N N . ASP A 1 89 ? -4.508 8.564 -29.900 1.00 72.81 89 ASP A N 1
ATOM 684 C CA . ASP A 1 89 ? -3.857 9.851 -29.706 1.00 72.81 89 ASP A CA 1
ATOM 685 C C . ASP A 1 89 ? -4.893 10.975 -29.820 1.00 72.81 89 ASP A C 1
ATOM 687 O O . ASP A 1 89 ? -5.740 10.990 -30.717 1.00 72.81 89 ASP A O 1
ATOM 691 N N . VAL A 1 90 ? -4.846 11.927 -28.888 1.00 77.50 90 VAL A N 1
ATOM 692 C CA . VAL A 1 90 ? -5.663 13.139 -28.983 1.00 77.50 90 VAL A CA 1
ATOM 693 C C . VAL A 1 90 ? -5.001 14.039 -30.016 1.00 77.50 90 VAL A C 1
ATOM 695 O O . VAL A 1 90 ? -3.856 14.451 -29.830 1.00 77.50 90 VAL A O 1
ATOM 698 N N . GLY A 1 91 ? -5.716 14.335 -31.102 1.00 73.94 91 GLY A N 1
ATOM 699 C CA . GLY A 1 91 ? -5.256 15.290 -32.104 1.00 73.94 91 GLY A CA 1
ATOM 700 C C . GLY A 1 91 ? -4.909 16.615 -31.432 1.00 73.94 91 GLY A C 1
ATOM 701 O O . GLY A 1 91 ? -5.750 17.210 -30.759 1.00 73.94 91 GLY A O 1
ATOM 702 N N . CYS A 1 92 ? -3.659 17.049 -31.580 1.00 62.84 92 CYS A N 1
ATOM 703 C CA . CYS A 1 92 ? -3.194 18.323 -31.055 1.00 62.84 92 CYS A CA 1
ATOM 704 C C . CYS A 1 92 ? -3.859 19.436 -31.876 1.00 62.84 92 CYS A C 1
ATOM 706 O O . CYS A 1 92 ? -3.350 19.816 -32.930 1.00 62.84 92 CYS A O 1
ATOM 708 N N . SER A 1 93 ? -5.043 19.900 -31.461 1.00 78.31 93 SER A N 1
ATOM 709 C CA . SER A 1 93 ? -5.616 21.101 -32.061 1.00 78.31 93 SER A CA 1
ATOM 710 C C . SER A 1 93 ? -4.819 22.291 -31.550 1.00 78.31 93 SER A C 1
ATOM 712 O O . SER A 1 93 ? -4.732 22.518 -30.344 1.00 78.31 93 SER A O 1
ATOM 714 N N . THR A 1 94 ? -4.213 22.990 -32.495 1.00 63.47 94 THR A N 1
ATOM 715 C CA . THR A 1 94 ? -3.380 24.177 -32.344 1.00 63.47 94 THR A CA 1
ATOM 716 C C . THR A 1 94 ? -4.009 25.176 -31.366 1.00 63.47 94 THR A C 1
ATOM 718 O O . THR A 1 94 ? -5.175 25.536 -31.529 1.00 63.47 94 THR A O 1
ATOM 721 N N . VAL A 1 95 ? -3.241 25.575 -30.346 1.00 51.28 95 VAL A N 1
ATOM 722 C CA . VAL A 1 95 ? -3.506 26.769 -29.521 1.00 51.28 95 VAL A CA 1
ATOM 723 C C . VAL A 1 95 ? -3.070 28.001 -30.299 1.00 51.28 95 VAL A C 1
ATOM 725 O O . VAL A 1 95 ? -2.008 27.907 -30.959 1.00 51.28 95 VAL A O 1
#

Sequence (95 aa):
VHHEAVRLAAQQAHVHEQLAETLVGVARRGARLTAVMVSELDTVQRDEADPVRMKTLFALDHLAIRMERNTNNLLVLGGYGNARVRSADVGCSTV

Organism: NCBI:txid2706086

Radius of gyration: 21.21 Å; Cα contacts (8 Å, |Δi|>4): 49; chains: 1; bounding box: 41×35×59 Å